Protein AF-A0A966PP03-F1 (afdb_monomer)

Sequence (81 aa):
MDGGKSYKKFLTYGLQWTDKNYIWYVEGRQVHKLSRPIPSAPMFIEFGQGLPEGGLLKDFPNPKMGPEPMQVDWVKVFKIP

Solvent-accessible surface area (backbone atoms only — not comparable to full-atom values): 6018 Å² total; per-residue (Å²): 129,79,89,77,68,85,62,104,58,92,80,52,75,44,77,50,78,60,92,57,36,43,37,36,26,52,72,84,38,80,76,50,75,47,79,56,95,65,82,88,64,92,78,85,89,84,88,84,87,77,78,75,85,82,82,54,74,84,74,54,78,51,88,88,55,65,80,81,80,88,80,79,94,78,88,87,87,79,84,81,132

Foldseek 3Di:
DVPPDDDPDDWDWDWDDDQFWTWIDTNNDTDDIDGDHDPPDDDDDDDDDDDDPDDCPVVPDDPVDDDDDDDDPDDDDDDDD

pLDDT: mean 77.6, std 17.1, range [40.38, 96.81]

Mean predicted aligned error: 8.92 Å

Secondary structure (DSSP, 8-state):
--TTPPPSS---EEEEE-SS-EEEEETTEEEEEE------S---------PPSSS-GGGSS-TTSPPPPP-----------

Nearest PDB structures (foldseek):
  5ys2-assembly2_F  TM=5.395E-01  e=1.825E+00  Suid alphaherpesvirus 1
  3fvc-assembly1_A  TM=5.292E-01  e=3.084E+00  Human herpesvirus 4 strain B95-8
  7kdd-assembly1_C  TM=4.014E-01  e=3.755E+00  Human herpesvirus 5 strain Towne
  4s36-assembly1_A  TM=2.881E-01  e=7.724E+00  Pseudomonas aeruginosa
  4s37-assembly3_G  TM=3.140E-01  e=8.248E+00  Pseudomonas aeruginosa

Radius of gyration: 16.12 Å; Cα contacts (8 Å, |Δi|>4): 57; chains: 1; bounding box: 29×30×44 Å

Structure (mmCIF, N/CA/C/O backbone):
data_AF-A0A966PP03-F1
#
_entry.id   AF-A0A966PP03-F1
#
loop_
_atom_site.group_PDB
_atom_site.id
_atom_site.type_symbol
_atom_site.label_atom_id
_atom_site.label_alt_id
_atom_site.label_comp_id
_atom_site.label_asym_id
_atom_site.label_entity_id
_atom_site.label_seq_id
_atom_site.pdbx_PDB_ins_code
_atom_site.Cartn_x
_atom_site.Cartn_y
_atom_site.Cartn_z
_atom_site.occupancy
_atom_site.B_iso_or_equiv
_atom_site.auth_seq_id
_atom_site.auth_comp_id
_atom_site.auth_asym_id
_atom_site.auth_atom_id
_atom_site.pdbx_PDB_model_num
ATOM 1 N N . MET A 1 1 ? 14.901 9.203 0.838 1.00 41.31 1 MET A N 1
ATOM 2 C CA . MET A 1 1 ? 14.248 7.884 0.701 1.00 41.31 1 MET A CA 1
ATOM 3 C C . MET A 1 1 ? 14.196 7.569 -0.780 1.00 41.31 1 MET A C 1
ATOM 5 O O . MET A 1 1 ? 13.626 8.364 -1.512 1.00 41.31 1 MET A O 1
ATOM 9 N N . ASP A 1 2 ? 14.783 6.455 -1.218 1.00 42.78 2 ASP A N 1
ATOM 10 C CA . ASP A 1 2 ? 14.830 6.008 -2.627 1.00 42.78 2 ASP A CA 1
ATOM 11 C C . ASP A 1 2 ? 13.457 5.512 -3.150 1.00 42.78 2 ASP A C 1
ATOM 13 O O . ASP A 1 2 ? 13.384 4.632 -4.001 1.00 42.78 2 ASP A O 1
ATOM 17 N N . GLY A 1 3 ? 12.345 6.078 -2.662 1.00 40.38 3 GLY A N 1
ATOM 18 C CA . GLY A 1 3 ? 10.967 5.675 -2.987 1.00 40.38 3 GLY A CA 1
ATOM 19 C C . GLY A 1 3 ? 10.544 5.894 -4.446 1.00 40.38 3 GLY A C 1
ATOM 20 O O . GLY A 1 3 ? 9.372 5.734 -4.755 1.00 40.38 3 GLY A O 1
ATOM 21 N N . GLY A 1 4 ? 11.482 6.271 -5.320 1.00 45.69 4 GLY A N 1
ATOM 22 C CA . GLY A 1 4 ? 11.286 6.502 -6.751 1.00 45.69 4 GLY A CA 1
ATOM 23 C C . GLY A 1 4 ? 12.265 5.748 -7.659 1.00 4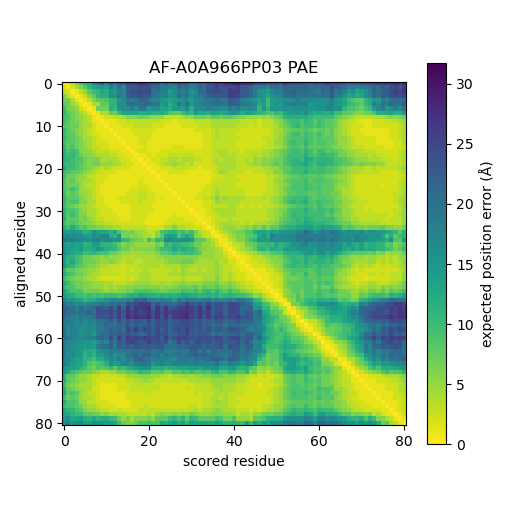5.69 4 GLY A C 1
ATOM 24 O O . GLY A 1 4 ? 12.279 6.005 -8.859 1.00 45.69 4 GLY A O 1
ATOM 25 N N . LYS A 1 5 ? 13.099 4.828 -7.142 1.00 54.75 5 LYS A N 1
ATOM 26 C CA . LYS A 1 5 ? 13.850 3.925 -8.030 1.00 54.75 5 LYS A CA 1
ATOM 27 C C . LYS A 1 5 ? 12.889 2.890 -8.611 1.00 54.75 5 LYS A C 1
ATOM 29 O O . LYS A 1 5 ? 12.334 2.085 -7.870 1.00 54.75 5 LYS A O 1
ATOM 34 N N . SER A 1 6 ? 12.719 2.899 -9.934 1.00 56.81 6 SER A N 1
ATOM 35 C CA . SER A 1 6 ? 12.096 1.781 -10.643 1.00 56.81 6 SER A CA 1
ATOM 36 C C . SER A 1 6 ? 13.025 0.575 -10.539 1.00 56.81 6 SER A C 1
ATOM 38 O O . SER A 1 6 ? 14.173 0.607 -10.994 1.00 56.81 6 SER A O 1
ATOM 40 N N . TYR A 1 7 ? 12.553 -0.474 -9.880 1.00 62.00 7 TYR A N 1
ATOM 41 C CA . TYR A 1 7 ? 13.247 -1.746 -9.834 1.00 62.00 7 TYR A CA 1
ATOM 42 C C . TYR A 1 7 ? 12.679 -2.606 -10.957 1.00 62.00 7 TYR A C 1
ATOM 44 O O . TYR A 1 7 ? 11.470 -2.778 -11.045 1.00 62.00 7 TYR A O 1
ATOM 52 N N . LYS A 1 8 ? 13.541 -3.197 -11.792 1.00 71.88 8 LYS A N 1
ATOM 53 C CA . LYS A 1 8 ? 13.145 -4.185 -12.817 1.00 71.88 8 LYS A CA 1
ATOM 54 C C . LYS A 1 8 ? 12.710 -5.530 -12.195 1.00 71.88 8 LYS A C 1
ATOM 56 O O . LYS A 1 8 ? 13.110 -6.591 -12.663 1.00 71.88 8 LYS A O 1
ATOM 61 N N . LYS A 1 9 ? 11.998 -5.492 -11.067 1.00 82.19 9 LYS A N 1
ATOM 62 C CA . LYS A 1 9 ? 11.493 -6.633 -10.298 1.00 82.19 9 LYS A CA 1
ATOM 63 C C . LYS A 1 9 ? 10.321 -6.199 -9.417 1.00 82.19 9 LYS A C 1
ATOM 65 O O . LYS A 1 9 ? 10.246 -5.038 -9.019 1.00 82.19 9 LYS A O 1
ATOM 70 N N . PHE A 1 10 ? 9.481 -7.157 -9.038 1.00 87.62 10 PHE A N 1
ATOM 71 C CA . PHE A 1 10 ? 8.456 -6.939 -8.024 1.00 87.62 10 PHE A CA 1
ATOM 72 C C . PHE A 1 10 ? 9.081 -6.700 -6.647 1.00 87.62 10 PHE A C 1
ATOM 74 O O . PHE A 1 10 ? 10.060 -7.349 -6.267 1.00 87.62 10 PHE A O 1
ATOM 81 N N . LEU A 1 11 ? 8.490 -5.762 -5.912 1.00 90.88 11 LEU A N 1
ATOM 82 C CA . LEU A 1 11 ? 8.759 -5.506 -4.504 1.00 90.88 11 LEU A CA 1
ATOM 83 C C . LEU A 1 11 ? 7.452 -5.611 -3.715 1.00 90.88 11 LEU A C 1
ATOM 85 O O . LEU A 1 11 ? 6.374 -5.308 -4.224 1.00 90.88 11 LEU A O 1
ATOM 89 N N . THR A 1 12 ? 7.563 -6.004 -2.453 1.00 94.44 12 THR A N 1
ATOM 90 C CA . THR A 1 12 ? 6.469 -6.052 -1.491 1.00 94.44 12 THR A CA 1
ATOM 91 C C . THR A 1 12 ? 6.429 -4.756 -0.697 1.00 94.44 12 THR A C 1
ATOM 93 O O . THR A 1 12 ? 7.330 -4.463 0.095 1.00 94.44 12 THR A O 1
ATOM 96 N N . TYR A 1 13 ? 5.345 -4.007 -0.865 1.00 94.19 13 TYR A N 1
ATOM 97 C CA . TYR A 1 13 ? 5.045 -2.812 -0.084 1.00 94.19 13 TYR A CA 1
ATOM 98 C C . TYR A 1 13 ? 3.964 -3.124 0.948 1.00 94.19 13 TYR A C 1
ATOM 100 O O . TYR A 1 13 ? 3.023 -3.866 0.670 1.00 94.19 13 TYR A O 1
ATOM 108 N N . GLY A 1 14 ? 4.094 -2.556 2.146 1.00 94.44 14 GLY A N 1
ATOM 109 C CA . GLY A 1 14 ? 3.116 -2.721 3.217 1.00 94.44 14 GLY A CA 1
ATOM 110 C C . GLY A 1 14 ? 2.734 -1.388 3.839 1.00 94.44 14 GLY A C 1
ATOM 111 O O . GLY A 1 14 ? 3.601 -0.561 4.119 1.00 94.44 14 GLY A O 1
ATOM 112 N N . LEU A 1 15 ? 1.441 -1.212 4.096 1.00 93.69 15 LEU A N 1
ATOM 113 C CA . LEU A 1 15 ? 0.905 -0.140 4.924 1.00 93.69 15 LEU A CA 1
ATOM 114 C C . LEU A 1 15 ? 0.149 -0.775 6.089 1.00 93.69 15 LEU A C 1
ATOM 116 O O . LEU A 1 15 ? -0.906 -1.373 5.893 1.00 93.69 15 LEU A O 1
ATOM 120 N N . GLN A 1 16 ? 0.682 -0.637 7.301 1.00 92.50 16 GLN A N 1
ATOM 121 C CA . GLN A 1 16 ? -0.070 -0.930 8.512 1.00 92.50 16 GLN A CA 1
ATOM 122 C C . GLN A 1 16 ? -0.731 0.356 8.986 1.00 92.50 16 GLN A C 1
ATOM 124 O O . GLN A 1 16 ? -0.059 1.342 9.299 1.00 92.50 16 GLN A O 1
ATOM 129 N N . TRP A 1 17 ? -2.054 0.317 9.058 1.00 89.75 17 TRP A N 1
ATOM 130 C CA . TRP A 1 17 ? -2.864 1.430 9.504 1.00 89.75 17 TRP A CA 1
ATOM 131 C C . TRP A 1 17 ? -3.605 1.049 10.791 1.00 89.75 17 TRP A C 1
ATOM 133 O O . TRP A 1 17 ? -4.466 0.176 10.775 1.00 89.75 17 TRP A O 1
ATOM 143 N N . THR A 1 18 ? -3.244 1.692 11.907 1.00 87.69 18 THR A N 1
ATOM 144 C CA . THR A 1 18 ? -3.926 1.552 13.206 1.00 87.69 18 THR A CA 1
ATOM 145 C C . THR A 1 18 ? -4.706 2.818 13.571 1.00 87.69 18 THR A C 1
ATOM 147 O O . THR A 1 18 ? -4.675 3.811 12.856 1.00 87.69 18 THR A O 1
ATOM 150 N N . ASP A 1 19 ? -5.357 2.816 14.729 1.00 86.06 19 ASP A N 1
ATOM 151 C CA . ASP A 1 19 ? -5.985 3.981 15.369 1.00 86.06 19 ASP A CA 1
ATOM 152 C C . ASP A 1 19 ? -5.039 5.164 15.677 1.00 86.06 19 ASP A C 1
ATOM 154 O O . ASP A 1 19 ? -5.491 6.287 15.891 1.00 86.06 19 ASP A O 1
ATOM 158 N N . LYS A 1 20 ? -3.724 4.928 15.710 1.00 87.50 20 LYS A N 1
ATOM 159 C CA . LYS A 1 20 ? -2.710 5.891 16.175 1.00 87.50 20 LYS A CA 1
ATOM 160 C C . LYS A 1 20 ? -1.608 6.155 15.164 1.00 87.50 20 LYS A C 1
ATOM 162 O O . LYS A 1 20 ? -0.931 7.179 15.256 1.00 87.50 20 LYS A O 1
ATOM 167 N N . ASN A 1 21 ? -1.354 5.206 14.261 1.00 90.38 21 ASN A N 1
ATOM 168 C CA . ASN A 1 21 ? -0.186 5.261 13.396 1.00 90.38 21 ASN A CA 1
ATOM 169 C C . ASN A 1 21 ? -0.464 4.764 11.983 1.00 90.38 21 ASN A C 1
ATOM 171 O O . ASN A 1 21 ? -1.238 3.833 11.762 1.00 90.38 21 ASN A O 1
ATOM 175 N N . TYR A 1 22 ? 0.325 5.313 11.068 1.00 91.75 22 TYR A N 1
ATOM 176 C CA . TYR A 1 22 ? 0.659 4.683 9.802 1.00 91.75 22 TYR A CA 1
ATOM 177 C C . TYR A 1 22 ? 2.103 4.190 9.861 1.00 91.75 22 TYR A C 1
ATOM 179 O O . TYR A 1 22 ? 2.995 4.923 10.298 1.00 91.75 22 TYR A O 1
ATOM 187 N N . ILE A 1 23 ? 2.336 2.952 9.440 1.00 94.62 23 ILE A N 1
ATOM 188 C CA . ILE A 1 23 ? 3.666 2.343 9.385 1.00 94.62 23 ILE A CA 1
ATOM 189 C C . ILE A 1 23 ? 3.862 1.761 7.987 1.00 94.62 23 ILE A C 1
ATOM 191 O O . ILE A 1 23 ? 3.025 0.994 7.511 1.00 94.62 23 ILE A O 1
ATOM 195 N N . TRP A 1 24 ? 4.964 2.128 7.336 1.00 95.44 24 TRP A N 1
ATOM 196 C CA . TRP A 1 24 ? 5.290 1.683 5.983 1.00 95.44 24 TRP A CA 1
ATOM 197 C C . TRP A 1 24 ? 6.408 0.656 6.001 1.00 95.44 24 TRP A C 1
ATOM 199 O O . TRP A 1 24 ? 7.405 0.812 6.717 1.00 95.44 24 TRP A O 1
ATOM 209 N N . TYR A 1 25 ? 6.259 -0.345 5.142 1.00 95.44 25 TYR A N 1
ATOM 210 C CA . TYR A 1 25 ? 7.197 -1.438 4.961 1.00 95.44 25 TYR A CA 1
ATOM 211 C C . TYR A 1 25 ? 7.622 -1.550 3.501 1.00 95.44 25 TYR A C 1
ATOM 213 O O . TYR A 1 25 ? 6.803 -1.388 2.596 1.00 95.44 25 TYR A O 1
ATOM 221 N N . VAL A 1 26 ? 8.891 -1.889 3.287 1.00 93.50 26 VAL A N 1
ATOM 222 C CA . VAL A 1 26 ? 9.426 -2.327 1.993 1.00 93.50 26 VAL A CA 1
ATOM 223 C C . VAL A 1 26 ? 10.152 -3.640 2.234 1.00 93.50 26 VAL A C 1
ATOM 225 O O . VAL A 1 26 ? 11.012 -3.711 3.112 1.00 93.50 26 VAL A O 1
ATOM 228 N N . GLU A 1 27 ? 9.781 -4.690 1.502 1.00 93.56 27 GLU A N 1
ATOM 229 C CA . GLU A 1 27 ? 10.337 -6.042 1.666 1.00 93.56 27 GLU A CA 1
ATOM 230 C C . GLU A 1 27 ? 10.251 -6.534 3.127 1.00 93.56 27 GLU A C 1
ATOM 232 O O . GLU A 1 27 ? 11.199 -7.081 3.689 1.00 9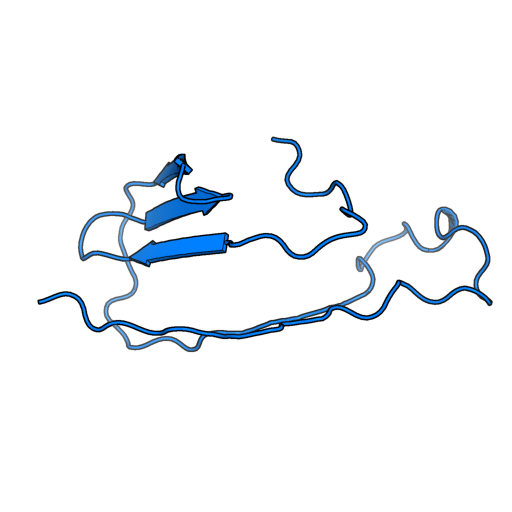3.56 27 GLU A O 1
ATOM 237 N N . GLY A 1 28 ? 9.124 -6.251 3.791 1.00 94.31 28 GLY A N 1
ATOM 238 C CA . GLY A 1 28 ? 8.871 -6.624 5.188 1.00 94.31 28 GLY A CA 1
ATOM 239 C C . GLY A 1 28 ? 9.630 -5.806 6.243 1.00 94.31 28 GLY A C 1
ATOM 240 O O . GLY A 1 28 ? 9.394 -5.989 7.435 1.00 94.31 28 GLY A O 1
ATOM 241 N N . ARG A 1 29 ? 10.508 -4.873 5.852 1.00 95.75 29 ARG A N 1
ATOM 242 C CA . ARG A 1 29 ? 11.246 -4.004 6.785 1.00 95.75 29 ARG A CA 1
ATOM 243 C C . ARG A 1 29 ? 10.529 -2.677 6.970 1.00 95.75 29 ARG A C 1
ATOM 245 O O . ARG A 1 29 ? 10.170 -2.037 5.985 1.00 95.75 29 ARG A O 1
ATOM 252 N N . GLN A 1 30 ? 10.366 -2.239 8.217 1.00 95.44 30 GLN A N 1
ATOM 253 C CA . GLN A 1 30 ? 9.816 -0.917 8.516 1.00 95.44 30 GLN A CA 1
ATOM 254 C C . GLN A 1 30 ? 10.760 0.174 7.994 1.00 95.44 30 GLN A C 1
ATOM 256 O O . GLN A 1 30 ? 11.927 0.222 8.378 1.00 95.44 30 GLN A O 1
ATOM 261 N N . VAL A 1 31 ? 10.239 1.072 7.158 1.00 96.25 31 VAL A N 1
ATOM 262 C CA . VAL A 1 31 ? 10.995 2.201 6.586 1.00 96.25 31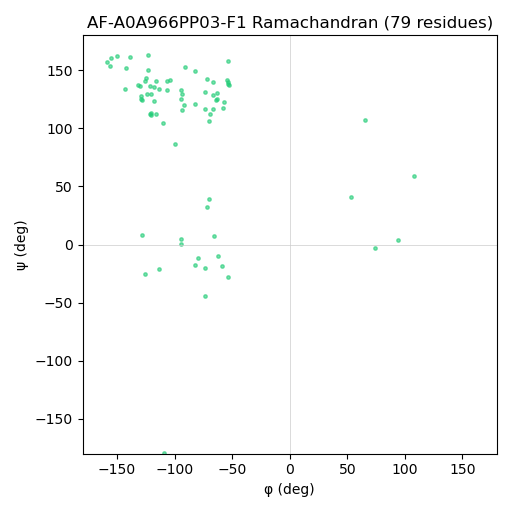 VAL A CA 1
ATOM 263 C C . VAL A 1 31 ? 10.506 3.560 7.080 1.00 96.25 31 VAL A C 1
ATOM 265 O O . VAL A 1 31 ? 11.249 4.538 7.020 1.00 96.25 31 VAL A O 1
ATOM 268 N N . HIS A 1 32 ? 9.266 3.642 7.574 1.00 94.62 32 HIS A N 1
ATOM 269 C CA . HIS A 1 32 ? 8.696 4.887 8.079 1.00 94.62 32 HIS A CA 1
ATOM 270 C C . HIS A 1 32 ? 7.558 4.644 9.078 1.00 94.62 32 HIS A C 1
ATOM 272 O O . HIS A 1 32 ? 6.877 3.620 9.016 1.00 94.62 32 HIS A O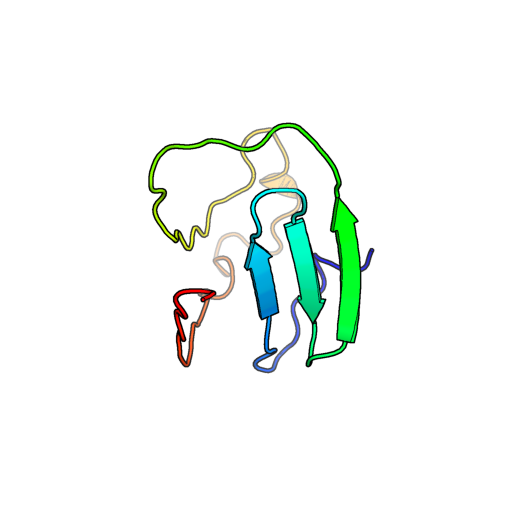 1
ATOM 278 N N . LYS A 1 33 ? 7.341 5.612 9.976 1.00 94.75 33 LYS A N 1
ATOM 279 C CA . LYS A 1 33 ? 6.226 5.654 10.924 1.00 94.75 33 LYS A CA 1
ATOM 280 C C . LYS A 1 33 ? 5.753 7.094 11.100 1.00 94.75 33 LYS A C 1
ATOM 282 O O . LY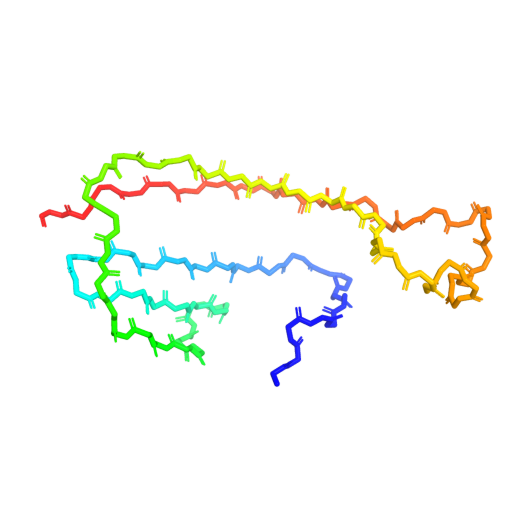S A 1 33 ? 6.571 7.983 11.319 1.00 94.75 33 LYS A O 1
ATOM 287 N N . LEU A 1 34 ? 4.438 7.289 11.059 1.00 92.62 34 LEU A N 1
ATOM 288 C CA . LEU A 1 34 ? 3.784 8.580 11.240 1.00 92.62 34 LEU A CA 1
ATOM 289 C C . LEU A 1 34 ? 2.681 8.474 12.292 1.00 92.62 34 LEU A C 1
ATOM 291 O O . LEU A 1 34 ? 1.765 7.663 12.152 1.00 92.62 34 LEU A O 1
ATOM 295 N N . SER A 1 35 ? 2.756 9.334 13.306 1.00 93.00 35 SER A N 1
ATOM 296 C CA . SER A 1 35 ? 1.751 9.475 14.363 1.00 93.00 35 SER A CA 1
ATOM 297 C C . SER A 1 35 ? 1.023 10.810 14.186 1.00 93.00 35 SER A C 1
ATOM 299 O O . SER A 1 35 ? 1.593 11.866 14.448 1.00 93.00 35 SER A O 1
ATOM 301 N N . ARG A 1 36 ? -0.218 10.778 13.690 1.00 80.25 36 ARG A N 1
ATOM 302 C CA . ARG A 1 36 ? -1.071 11.960 13.455 1.00 80.25 36 ARG A CA 1
ATOM 303 C C . ARG A 1 36 ? -2.549 11.583 13.601 1.00 80.25 36 ARG A C 1
ATOM 305 O O . ARG A 1 36 ? -2.830 10.393 13.510 1.00 80.25 36 ARG A O 1
ATOM 312 N N . PRO A 1 37 ? -3.479 12.542 13.780 1.00 70.50 37 PRO A N 1
ATOM 313 C CA . PRO A 1 37 ? -4.913 12.265 13.741 1.00 70.50 37 PRO A CA 1
ATOM 314 C C . PRO A 1 37 ? -5.299 11.541 12.450 1.00 70.50 37 PRO A C 1
ATOM 316 O O . PRO A 1 37 ? -4.793 11.860 11.371 1.00 70.50 37 PRO A O 1
ATOM 319 N N . ILE A 1 38 ? -6.172 10.551 12.582 1.00 72.50 38 ILE A N 1
ATOM 320 C CA . ILE A 1 38 ? -6.459 9.566 11.544 1.00 72.50 38 ILE A CA 1
ATOM 321 C C . ILE A 1 38 ? -7.919 9.698 11.093 1.00 72.50 38 ILE A C 1
ATOM 323 O O . ILE A 1 38 ? -8.785 9.894 11.949 1.00 72.50 38 ILE A O 1
ATOM 327 N N . PRO A 1 39 ? -8.221 9.572 9.784 1.00 76.75 39 PRO A N 1
ATOM 328 C CA . PRO A 1 39 ? -9.596 9.471 9.313 1.00 76.75 39 PRO A CA 1
ATOM 329 C C . PRO A 1 39 ? -10.293 8.280 9.978 1.00 76.75 39 PRO A C 1
ATOM 331 O O . PRO A 1 39 ? -9.838 7.146 9.864 1.00 76.75 39 PRO A O 1
ATOM 334 N N . SER A 1 40 ? -11.400 8.532 10.671 1.00 76.25 40 SER A N 1
ATOM 335 C CA . SER A 1 40 ? -12.213 7.483 11.301 1.00 76.25 40 SER A CA 1
ATOM 336 C C . SER A 1 40 ? -13.133 6.760 10.313 1.00 76.25 40 SER A C 1
ATOM 338 O O . SER A 1 40 ? -13.724 5.737 10.654 1.00 76.25 40 SER A O 1
ATOM 340 N N . ALA A 1 41 ? -13.271 7.289 9.097 1.00 84.88 41 ALA A N 1
ATOM 341 C CA . ALA A 1 41 ? -14.090 6.697 8.053 1.00 84.88 41 ALA A CA 1
ATOM 342 C C . ALA A 1 41 ? -13.333 5.579 7.308 1.00 84.88 41 ALA A C 1
ATOM 344 O O . ALA A 1 41 ? -12.112 5.669 7.146 1.00 84.88 41 ALA A O 1
ATOM 345 N N . PRO A 1 42 ? -14.042 4.553 6.801 1.00 84.50 42 PRO A N 1
ATOM 346 C CA . PRO A 1 42 ? -13.472 3.600 5.856 1.00 84.50 42 PRO A CA 1
ATOM 347 C C . PRO A 1 42 ? -12.875 4.312 4.636 1.00 84.50 42 PRO A C 1
ATOM 349 O O . PRO A 1 42 ? -13.456 5.269 4.127 1.00 84.50 42 PRO A O 1
ATOM 352 N N . MET A 1 43 ? -11.741 3.815 4.147 1.00 86.44 43 MET A N 1
ATOM 353 C CA . MET A 1 43 ? -11.072 4.333 2.951 1.00 86.44 43 MET A CA 1
ATOM 354 C C . MET A 1 43 ? -10.882 3.235 1.913 1.00 86.44 43 MET A C 1
ATOM 356 O O . MET A 1 43 ? -10.911 2.043 2.224 1.00 86.44 43 MET A O 1
ATOM 360 N N . PHE A 1 44 ? -10.624 3.664 0.684 1.00 89.38 44 PHE A N 1
ATOM 361 C CA . PHE A 1 44 ? -10.285 2.791 -0.430 1.00 89.38 44 PHE A CA 1
ATOM 362 C C . PHE A 1 44 ? -8.770 2.596 -0.535 1.00 89.38 44 PHE A C 1
ATOM 364 O O . PHE A 1 44 ? -7.986 3.461 -0.142 1.00 89.38 44 PHE A O 1
ATOM 371 N N . ILE A 1 45 ? -8.367 1.451 -1.085 1.00 90.56 45 ILE A N 1
ATOM 372 C CA . ILE A 1 45 ? -7.001 1.230 -1.561 1.00 90.56 45 ILE A CA 1
ATOM 373 C C . ILE A 1 45 ? -7.001 1.566 -3.048 1.00 90.56 45 ILE A C 1
ATOM 375 O O . ILE A 1 45 ? -7.793 1.006 -3.804 1.00 90.56 45 ILE A O 1
ATOM 379 N N . GLU A 1 46 ? -6.115 2.466 -3.453 1.00 91.50 46 GLU A N 1
ATOM 380 C CA . GLU A 1 46 ? -5.998 2.932 -4.830 1.00 91.50 46 GLU A CA 1
ATOM 381 C C . GLU A 1 46 ? -4.564 2.747 -5.329 1.00 91.50 46 GLU A C 1
ATOM 383 O O . GLU A 1 46 ? -3.599 2.980 -4.599 1.00 91.50 46 GLU A O 1
ATOM 388 N N . PHE A 1 47 ? -4.437 2.343 -6.592 1.00 88.94 47 PHE A N 1
ATOM 389 C CA . PHE A 1 47 ? -3.176 2.294 -7.317 1.00 88.94 47 PHE A CA 1
ATOM 390 C C . PHE A 1 47 ? -3.315 3.187 -8.544 1.00 88.94 47 PHE A C 1
ATOM 392 O O . PHE A 1 47 ? -4.081 2.877 -9.455 1.00 88.94 47 PHE A O 1
ATOM 399 N N . GLY A 1 48 ? -2.578 4.294 -8.562 1.00 82.44 48 GLY A N 1
ATOM 400 C CA . GLY A 1 48 ? -2.588 5.253 -9.658 1.00 82.44 48 GLY A CA 1
ATOM 401 C C . GLY A 1 48 ? -1.217 5.355 -10.310 1.00 82.44 48 GLY A C 1
ATOM 402 O O . GLY A 1 48 ?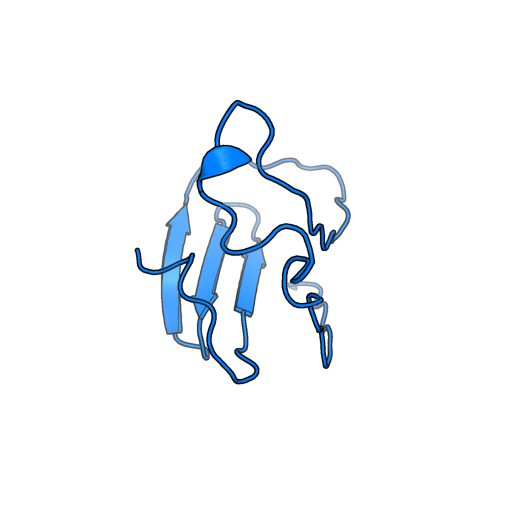 -0.202 5.467 -9.624 1.00 82.44 48 GLY A O 1
ATOM 403 N N . GLN A 1 49 ? -1.196 5.360 -11.639 1.00 76.44 49 GLN A N 1
ATOM 404 C CA . GLN A 1 49 ? -0.049 5.796 -12.424 1.00 76.44 49 GLN A CA 1
ATOM 405 C C . GLN A 1 49 ? -0.488 6.999 -13.250 1.00 76.44 49 GLN A C 1
ATOM 407 O O . GLN A 1 49 ? -1.442 6.922 -14.020 1.00 76.44 49 GLN A O 1
ATOM 412 N N . GLY A 1 50 ? 0.221 8.108 -13.090 1.00 70.94 50 GLY A N 1
ATOM 413 C CA . GLY A 1 50 ? -0.011 9.332 -13.841 1.00 70.94 50 GLY A CA 1
ATOM 414 C C . GLY A 1 50 ? 1.310 9.961 -14.247 1.00 70.94 50 GLY A C 1
ATOM 415 O O . GLY A 1 50 ? 2.363 9.663 -13.678 1.00 70.94 50 GLY A O 1
ATOM 416 N N . LEU A 1 51 ? 1.255 10.838 -15.244 1.00 64.94 51 LEU A N 1
ATOM 417 C CA . LEU A 1 51 ? 2.364 11.744 -15.509 1.00 64.94 51 LEU A CA 1
ATOM 418 C C . LEU A 1 51 ? 2.392 12.789 -14.381 1.00 64.94 51 LEU A C 1
ATOM 420 O O . LEU A 1 51 ? 1.323 13.213 -13.942 1.00 64.94 51 LEU A O 1
ATOM 424 N N . PRO A 1 52 ? 3.570 13.225 -13.906 1.00 59.94 52 PRO A N 1
ATOM 425 C CA . PRO A 1 52 ? 3.625 14.356 -12.996 1.00 59.94 52 PRO A CA 1
ATOM 426 C C . PRO A 1 52 ? 2.989 15.576 -13.678 1.00 59.94 52 PRO A C 1
ATOM 428 O O . PRO A 1 52 ? 3.480 16.041 -14.710 1.00 59.94 52 PRO A O 1
ATOM 431 N N . GLU A 1 53 ? 1.894 16.095 -13.122 1.00 58.47 53 GLU A N 1
ATOM 432 C CA . GLU A 1 53 ? 1.365 17.394 -13.529 1.00 58.47 53 GLU A CA 1
ATOM 433 C C . GLU A 1 53 ? 2.362 18.485 -13.119 1.00 58.47 53 GLU A C 1
ATOM 435 O O . GLU A 1 53 ? 2.806 18.544 -11.973 1.00 58.47 53 GLU A O 1
ATOM 440 N N . GLY A 1 54 ? 2.726 19.354 -14.067 1.00 49.03 54 GLY A N 1
ATOM 441 C CA . GLY A 1 54 ? 3.540 20.541 -13.787 1.00 49.03 54 GLY A CA 1
ATOM 442 C C . GLY A 1 54 ? 4.984 20.497 -14.293 1.00 49.03 54 GLY A C 1
ATOM 443 O O . GLY A 1 54 ? 5.924 20.690 -13.530 1.00 49.03 54 GLY A O 1
ATOM 444 N N . GLY A 1 55 ? 5.181 20.339 -15.605 1.00 48.81 55 GLY A N 1
ATOM 445 C CA . GLY A 1 55 ? 6.389 20.861 -16.265 1.00 48.81 55 GLY A CA 1
ATOM 446 C C . GLY A 1 55 ? 7.584 19.914 -16.431 1.00 48.81 55 GLY A C 1
ATOM 447 O O . GLY A 1 55 ? 8.590 20.351 -16.987 1.00 48.81 55 GLY A O 1
ATOM 448 N N . LEU A 1 56 ? 7.471 18.637 -16.048 1.00 52.47 56 LEU A N 1
ATOM 449 C CA . LEU A 1 56 ? 8.521 17.613 -16.232 1.00 52.47 56 LEU A CA 1
ATOM 450 C C . LEU A 1 56 ? 8.363 16.770 -17.514 1.00 52.47 56 LEU A C 1
ATOM 452 O O . LEU A 1 56 ? 9.160 15.872 -17.764 1.00 52.47 56 LEU A O 1
ATOM 456 N N . LEU A 1 57 ? 7.383 17.078 -18.376 1.00 52.06 57 LEU A N 1
ATOM 457 C CA . LEU A 1 57 ? 7.190 16.411 -19.681 1.00 52.06 57 LEU A CA 1
ATOM 458 C C . LEU A 1 57 ? 8.450 16.428 -20.567 1.00 52.06 57 LEU A C 1
ATOM 460 O O . LEU A 1 57 ? 8.645 15.540 -21.388 1.00 52.06 57 LEU A O 1
ATOM 464 N N . LYS A 1 58 ? 9.306 17.434 -20.386 1.00 53.84 58 LYS A N 1
ATOM 465 C CA . LYS A 1 58 ? 10.570 17.625 -21.110 1.00 53.84 58 LYS A CA 1
ATOM 466 C C . LYS A 1 58 ? 11.684 16.665 -20.678 1.00 53.84 58 LYS A C 1
ATOM 468 O O . LYS A 1 58 ? 12.588 16.425 -21.470 1.00 53.84 58 LYS A O 1
ATOM 473 N N . ASP A 1 59 ? 11.578 16.079 -19.486 1.00 56.22 59 ASP A N 1
ATOM 474 C CA . ASP A 1 59 ? 12.543 15.107 -18.962 1.00 56.22 59 ASP A CA 1
ATOM 475 C C . ASP A 1 59 ? 12.121 13.656 -19.237 1.00 56.22 59 ASP A C 1
ATOM 477 O O . ASP A 1 59 ? 12.835 12.727 -18.863 1.00 56.22 59 ASP A O 1
ATOM 481 N N . PHE A 1 60 ? 10.978 13.436 -19.906 1.00 56.59 60 PHE A N 1
ATOM 482 C CA . PHE A 1 60 ? 10.595 12.102 -20.362 1.00 56.59 60 PHE A CA 1
ATOM 483 C C . PHE A 1 60 ? 11.534 11.666 -21.497 1.00 56.59 60 PHE A C 1
ATOM 485 O O . PHE A 1 60 ? 11.486 12.238 -22.593 1.00 56.59 60 PHE A O 1
ATOM 492 N N . PRO A 1 61 ? 12.390 10.652 -21.276 1.00 56.59 61 PRO A N 1
ATOM 493 C CA . PRO A 1 61 ? 13.294 10.175 -22.302 1.00 56.59 61 PRO A CA 1
ATOM 494 C C . PRO A 1 61 ? 12.460 9.471 -23.371 1.00 56.59 61 PRO A C 1
ATOM 496 O O . PRO A 1 61 ? 11.984 8.361 -23.168 1.00 56.59 61 PRO A O 1
ATOM 499 N N . ASN A 1 62 ? 12.312 10.136 -24.517 1.00 61.00 62 ASN A N 1
ATOM 500 C CA . ASN A 1 62 ? 11.569 9.694 -25.695 1.00 61.00 62 ASN A CA 1
ATOM 501 C C . ASN A 1 62 ? 10.040 9.557 -25.482 1.00 61.00 62 ASN A C 1
ATOM 503 O O . ASN A 1 62 ? 9.586 8.552 -24.948 1.00 61.00 62 ASN A O 1
ATOM 507 N N . PRO A 1 63 ? 9.208 10.465 -26.027 1.00 54.91 63 PRO A N 1
ATOM 508 C CA . PRO A 1 63 ? 7.745 10.359 -25.953 1.00 54.91 63 PRO A CA 1
ATOM 509 C C . PRO A 1 63 ? 7.155 9.119 -26.655 1.00 54.91 63 PRO A C 1
ATOM 511 O O . PRO A 1 63 ? 5.970 8.838 -26.499 1.00 54.91 63 PRO A O 1
ATOM 514 N N . LYS A 1 64 ? 7.95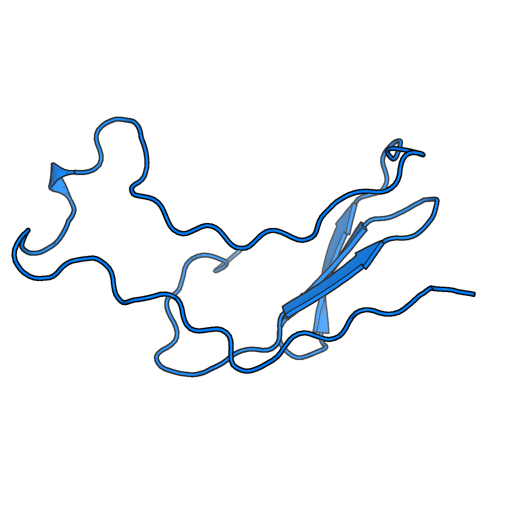3 8.358 -27.424 1.00 58.69 64 LYS A N 1
ATOM 515 C CA . LYS A 1 64 ? 7.559 7.042 -27.964 1.00 58.69 64 LYS A CA 1
ATOM 516 C C . LYS A 1 64 ? 7.727 5.896 -26.960 1.00 58.69 64 LYS A C 1
ATOM 518 O O . LYS A 1 64 ? 7.162 4.829 -27.173 1.00 58.69 64 LYS A O 1
ATOM 523 N N . MET A 1 65 ? 8.510 6.092 -25.902 1.00 57.34 65 MET A N 1
ATOM 524 C CA . MET A 1 65 ? 8.616 5.178 -24.769 1.00 57.34 65 MET A CA 1
ATOM 525 C C . MET A 1 65 ? 7.747 5.752 -23.653 1.00 57.34 65 MET A C 1
ATOM 527 O O . MET A 1 65 ? 8.207 6.533 -22.823 1.00 57.34 65 MET A O 1
ATOM 531 N N . GLY A 1 66 ? 6.455 5.415 -23.682 1.00 57.50 66 GLY A N 1
ATOM 532 C CA . GLY A 1 66 ? 5.556 5.725 -22.569 1.00 57.50 66 GLY A CA 1
ATOM 533 C C . GLY A 1 66 ? 6.123 5.186 -21.246 1.00 57.50 66 GLY A C 1
ATOM 534 O O . GLY A 1 66 ? 6.964 4.282 -21.272 1.00 57.50 66 GLY A O 1
ATOM 535 N N . PRO A 1 67 ? 5.706 5.728 -20.088 1.00 63.00 67 PRO A N 1
ATOM 536 C CA . PRO A 1 67 ? 6.168 5.211 -18.804 1.00 63.00 67 PRO A CA 1
ATOM 537 C C . PRO A 1 67 ? 5.901 3.703 -18.737 1.00 63.00 67 PRO A C 1
ATOM 539 O O . PRO A 1 67 ? 4.853 3.249 -19.204 1.00 63.00 67 PRO A O 1
ATOM 542 N N . GLU A 1 68 ? 6.843 2.926 -18.189 1.00 64.31 68 GLU A N 1
ATOM 543 C CA . GLU A 1 68 ? 6.622 1.486 -18.027 1.00 64.31 68 GLU A CA 1
ATOM 544 C C . GLU A 1 68 ? 5.296 1.248 -17.282 1.00 64.31 68 GLU A C 1
ATOM 546 O O . GLU A 1 68 ? 4.987 1.987 -16.338 1.00 64.31 68 GLU A O 1
ATOM 551 N N . PRO A 1 69 ? 4.478 0.274 -17.719 1.00 73.00 69 PRO A N 1
ATOM 552 C CA . PRO A 1 69 ? 3.203 0.004 -17.077 1.00 73.00 69 PRO A CA 1
ATOM 553 C C . PRO A 1 69 ? 3.442 -0.444 -15.635 1.00 73.00 69 PRO A C 1
ATOM 555 O O . PRO A 1 69 ? 4.236 -1.349 -15.380 1.00 73.00 69 PRO A O 1
ATOM 558 N N . MET A 1 70 ? 2.730 0.161 -14.690 1.00 81.00 70 MET A N 1
ATOM 559 C CA . MET A 1 70 ? 2.683 -0.309 -13.315 1.00 81.00 70 MET A CA 1
ATOM 560 C C . MET A 1 70 ? 2.052 -1.700 -13.298 1.00 81.00 70 MET A C 1
ATOM 562 O O . MET A 1 70 ? 0.941 -1.904 -13.789 1.00 81.00 70 MET A O 1
ATOM 566 N N . GLN A 1 71 ? 2.767 -2.655 -12.713 1.00 85.75 71 GLN A N 1
ATOM 567 C CA . GLN A 1 71 ? 2.294 -4.022 -12.538 1.00 85.75 71 GLN A CA 1
ATOM 568 C C . GLN A 1 71 ? 2.115 -4.317 -11.052 1.00 85.75 71 GLN A C 1
ATOM 570 O O . GLN A 1 71 ? 2.995 -4.032 -10.240 1.00 85.75 71 GLN A O 1
ATOM 575 N N . VAL A 1 72 ? 0.977 -4.919 -10.713 1.00 91.25 72 VAL A N 1
ATOM 576 C CA . VAL A 1 72 ? 0.663 -5.402 -9.367 1.00 91.25 72 VAL A CA 1
ATOM 577 C C . VAL A 1 72 ? 0.404 -6.898 -9.473 1.00 91.25 72 VAL A C 1
ATOM 579 O O . VAL A 1 72 ? -0.559 -7.308 -10.113 1.00 91.25 72 VAL A O 1
ATOM 582 N N . ASP A 1 73 ? 1.279 -7.700 -8.871 1.00 95.06 73 ASP A N 1
ATOM 583 C CA . ASP A 1 73 ? 1.174 -9.166 -8.891 1.00 95.06 73 ASP A CA 1
ATOM 584 C C . ASP A 1 73 ? 0.048 -9.658 -7.963 1.00 95.06 73 ASP A C 1
ATOM 586 O O . ASP A 1 73 ? -0.787 -10.480 -8.333 1.00 95.06 73 ASP A O 1
ATOM 590 N N . TRP A 1 74 ? -0.039 -9.095 -6.755 1.00 96.75 74 TRP A N 1
ATOM 591 C CA . TRP A 1 74 ?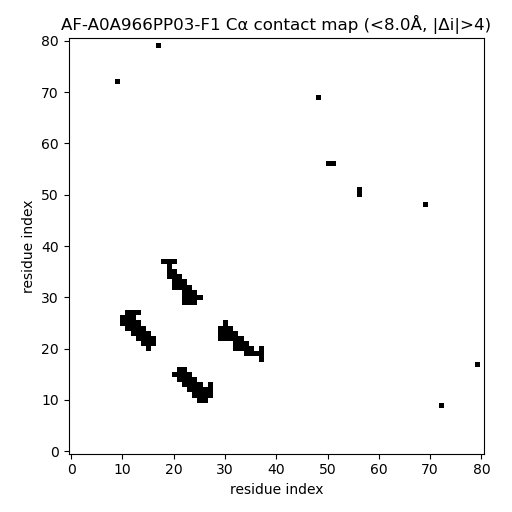 -1.079 -9.438 -5.787 1.00 96.75 74 TRP A CA 1
ATOM 592 C C . TRP A 1 74 ? -1.344 -8.305 -4.795 1.00 96.75 74 TRP A C 1
ATOM 594 O O . TRP A 1 74 ? -0.504 -7.437 -4.558 1.00 96.75 74 TRP A O 1
ATOM 604 N N . VAL A 1 75 ? -2.518 -8.359 -4.158 1.00 96.81 75 VAL A N 1
ATOM 605 C CA . VAL A 1 75 ? -2.907 -7.482 -3.046 1.00 96.81 75 VAL A CA 1
ATOM 606 C C . VAL A 1 75 ? -3.445 -8.340 -1.904 1.00 96.81 75 VAL A C 1
ATOM 608 O O . VAL A 1 75 ? -4.226 -9.263 -2.125 1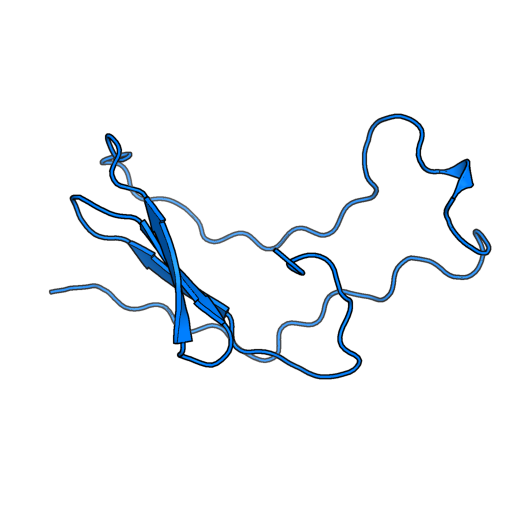.00 96.81 75 VAL A O 1
ATOM 611 N N . LYS A 1 76 ? -3.033 -8.035 -0.669 1.00 96.00 76 LYS A N 1
ATOM 612 C CA . LYS A 1 76 ? -3.585 -8.639 0.552 1.00 96.00 76 LYS A CA 1
ATOM 613 C C . LYS A 1 76 ? -4.091 -7.537 1.472 1.00 96.00 76 LYS A C 1
ATOM 615 O O . LYS A 1 76 ? -3.359 -6.593 1.757 1.00 96.00 76 LYS A O 1
ATOM 620 N N . VAL A 1 77 ? -5.328 -7.680 1.941 1.00 94.19 77 VAL A N 1
ATOM 621 C CA . VAL A 1 77 ? -5.974 -6.738 2.861 1.00 94.19 77 VAL A CA 1
ATOM 622 C C . VAL A 1 77 ? -6.349 -7.486 4.127 1.00 94.19 77 VAL A C 1
ATOM 624 O O . VAL A 1 77 ? -6.973 -8.544 4.070 1.00 94.19 77 VAL A O 1
ATOM 627 N N . PHE A 1 78 ? -5.958 -6.931 5.269 1.00 91.69 78 PHE A N 1
ATOM 628 C CA . PHE A 1 78 ? -6.188 -7.532 6.575 1.00 91.69 78 PHE A CA 1
ATOM 629 C C . PHE A 1 78 ? -6.997 -6.572 7.436 1.00 91.69 78 PHE A C 1
ATOM 631 O O . PHE A 1 78 ? -6.705 -5.377 7.485 1.00 91.69 78 PHE A O 1
ATOM 638 N N . LYS A 1 79 ? -7.988 -7.105 8.151 1.00 87.19 79 LYS A N 1
ATOM 639 C CA . LYS A 1 79 ? -8.612 -6.389 9.259 1.00 87.19 79 LYS A CA 1
ATOM 640 C C . LYS A 1 79 ? -7.732 -6.588 10.488 1.00 87.19 79 LYS A C 1
ATOM 642 O O . LYS A 1 79 ? -7.483 -7.728 10.876 1.00 87.19 79 LYS A O 1
ATOM 647 N N . ILE A 1 80 ? -7.241 -5.497 11.065 1.00 74.94 80 ILE A N 1
ATOM 648 C CA . ILE A 1 80 ? -6.509 -5.564 12.332 1.00 74.94 80 ILE A CA 1
ATOM 649 C C . ILE A 1 80 ? -7.543 -5.829 13.447 1.00 74.94 80 ILE A C 1
ATOM 651 O O . ILE A 1 80 ? -8.591 -5.176 13.419 1.00 74.94 80 ILE A O 1
ATOM 655 N N . PRO A 1 81 ? -7.304 -6.814 14.338 1.00 66.06 81 PRO A N 1
ATOM 656 C CA . PRO A 1 81 ? -8.190 -7.135 15.459 1.00 66.06 81 PRO A CA 1
ATOM 657 C C . PRO A 1 81 ? -8.463 -5.952 16.387 1.00 66.06 81 PRO A C 1
ATOM 659 O O . PRO A 1 81 ? -7.535 -5.132 16.584 1.00 66.06 81 PRO A O 1
#